Protein AF-A0A7C0X8K5-F1 (afdb_monomer)

Structure (mmCIF, N/CA/C/O backbone):
data_AF-A0A7C0X8K5-F1
#
_entry.id   AF-A0A7C0X8K5-F1
#
loop_
_atom_site.group_PDB
_atom_site.id
_atom_site.type_symbol
_atom_site.label_atom_id
_atom_site.label_alt_id
_atom_site.label_comp_id
_atom_site.label_asym_id
_atom_site.label_entity_id
_atom_site.label_seq_id
_atom_site.pdbx_PDB_ins_code
_atom_site.Cartn_x
_atom_site.Cartn_y
_atom_site.Cartn_z
_atom_site.occupancy
_atom_site.B_iso_or_equiv
_atom_site.auth_seq_id
_atom_site.auth_comp_id
_atom_site.auth_asym_id
_atom_site.auth_atom_id
_atom_site.pdbx_PDB_model_num
ATOM 1 N N . MET A 1 1 ? -23.253 20.315 -2.952 1.00 39.50 1 MET A N 1
ATOM 2 C CA . MET A 1 1 ? -22.431 19.697 -1.898 1.00 39.50 1 MET A CA 1
ATOM 3 C C . MET A 1 1 ? -21.263 20.639 -1.711 1.00 39.50 1 MET A C 1
ATOM 5 O O . MET A 1 1 ? -20.375 20.664 -2.552 1.00 39.50 1 MET A O 1
ATOM 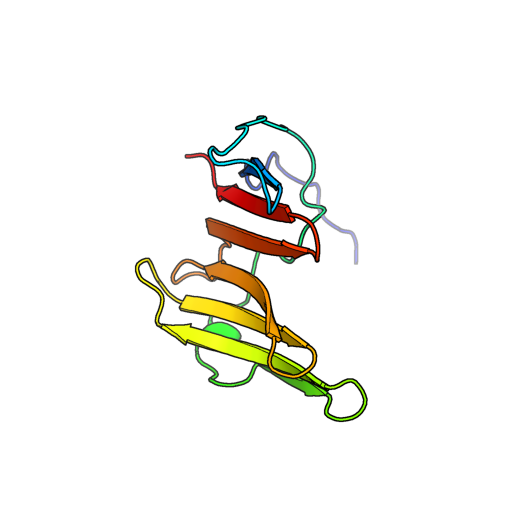9 N N . GLU A 1 2 ? -21.388 21.554 -0.756 1.00 36.84 2 GLU A N 1
ATOM 10 C CA . GLU A 1 2 ? -20.313 22.486 -0.417 1.00 36.84 2 GLU A CA 1
ATOM 11 C C 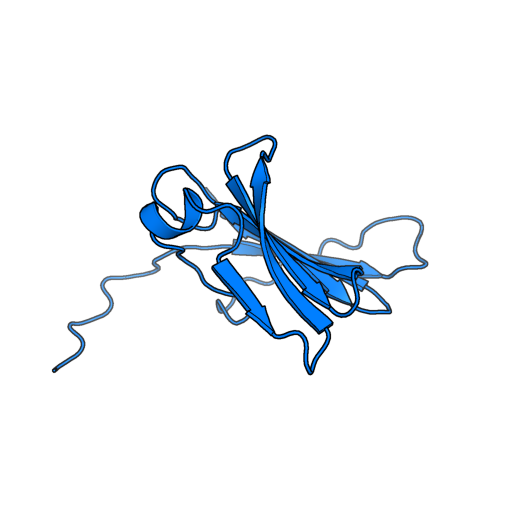. GLU A 1 2 ? -19.316 21.718 0.448 1.00 36.84 2 GLU A C 1
ATOM 13 O O . GLU A 1 2 ? -19.715 21.073 1.414 1.00 36.84 2 GLU A O 1
ATOM 18 N N . PHE A 1 3 ? -18.042 21.716 0.060 1.00 43.19 3 PHE A N 1
ATOM 19 C CA . PHE A 1 3 ? -16.985 21.230 0.937 1.00 43.19 3 PHE A CA 1
ATOM 20 C C . PHE A 1 3 ? -16.850 22.245 2.074 1.00 43.19 3 PHE A C 1
ATOM 22 O O . PHE A 1 3 ? -16.439 23.385 1.845 1.00 43.19 3 PHE A O 1
ATOM 29 N N . GLU A 1 4 ? -17.262 21.851 3.278 1.00 50.34 4 GLU A N 1
ATOM 30 C CA . GLU A 1 4 ? -17.052 22.640 4.487 1.00 50.34 4 GLU A CA 1
ATOM 31 C C . GLU A 1 4 ? -15.547 22.866 4.706 1.00 50.34 4 GLU A C 1
ATOM 33 O O . GLU A 1 4 ? -14.702 22.064 4.304 1.00 50.34 4 GLU A O 1
ATOM 38 N N . ARG A 1 5 ? -15.220 24.035 5.263 1.00 46.81 5 ARG A N 1
ATOM 39 C CA . ARG A 1 5 ? -13.863 24.573 5.428 1.00 46.81 5 ARG A CA 1
ATOM 40 C C . ARG A 1 5 ? -12.878 23.518 5.952 1.00 46.81 5 ARG A C 1
ATOM 42 O O . ARG A 1 5 ? -13.140 22.893 6.969 1.00 46.81 5 ARG A O 1
ATOM 49 N N . MET A 1 6 ? -11.706 23.402 5.317 1.00 52.50 6 MET A N 1
ATOM 50 C CA . MET A 1 6 ? -10.573 22.672 5.902 1.00 52.50 6 MET A CA 1
ATOM 51 C C . MET A 1 6 ? -10.160 23.348 7.220 1.00 52.50 6 MET A C 1
ATOM 53 O O . MET A 1 6 ? -9.702 24.491 7.204 1.00 52.50 6 MET A O 1
ATOM 57 N N . GLU A 1 7 ? -10.325 22.655 8.349 1.00 52.22 7 GLU A N 1
ATOM 58 C CA . GLU A 1 7 ? -10.060 23.168 9.708 1.00 52.22 7 GLU A CA 1
ATOM 59 C C . GLU A 1 7 ? -8.592 23.048 10.169 1.00 52.22 7 GLU A C 1
ATOM 61 O O . GLU A 1 7 ? -8.305 23.118 11.360 1.00 52.22 7 GLU A O 1
ATOM 66 N N . GLY A 1 8 ? -7.629 22.910 9.256 1.00 53.31 8 GLY A N 1
ATOM 67 C CA . GLY A 1 8 ? -6.207 22.897 9.607 1.00 53.31 8 GLY A CA 1
ATOM 68 C C . GLY A 1 8 ? -5.388 21.880 8.826 1.00 53.31 8 GLY A C 1
ATOM 69 O O . GLY A 1 8 ? -5.840 21.323 7.826 1.00 53.31 8 GLY A O 1
ATOM 70 N N . VAL A 1 9 ? -4.148 21.673 9.276 1.00 58.97 9 VAL A N 1
ATOM 71 C CA . VAL A 1 9 ? -3.258 20.632 8.751 1.00 58.97 9 VAL A CA 1
ATOM 72 C C . VAL A 1 9 ? -3.780 19.277 9.227 1.00 58.97 9 VAL A C 1
ATOM 74 O O . VAL A 1 9 ? -3.844 19.035 10.425 1.00 58.97 9 VAL A O 1
ATOM 77 N N . ILE A 1 10 ? -4.179 18.418 8.286 1.00 63.47 10 ILE A N 1
ATOM 78 C CA . ILE A 1 10 ? -4.778 17.102 8.577 1.00 63.47 10 ILE A CA 1
ATOM 79 C C . ILE A 1 10 ? -3.698 16.065 8.938 1.00 63.47 10 ILE A C 1
ATOM 81 O O . ILE A 1 10 ? -3.960 15.159 9.719 1.00 63.47 10 ILE A O 1
ATOM 85 N N . ALA A 1 11 ? -2.488 16.211 8.388 1.00 67.88 11 ALA A N 1
ATOM 86 C CA . ALA A 1 11 ? -1.315 15.390 8.680 1.00 67.88 11 ALA A CA 1
ATOM 87 C C . ALA A 1 11 ? -0.049 16.082 8.144 1.00 67.88 11 ALA A C 1
ATOM 89 O O . ALA A 1 11 ? -0.105 16.768 7.115 1.00 67.88 11 ALA A O 1
ATOM 90 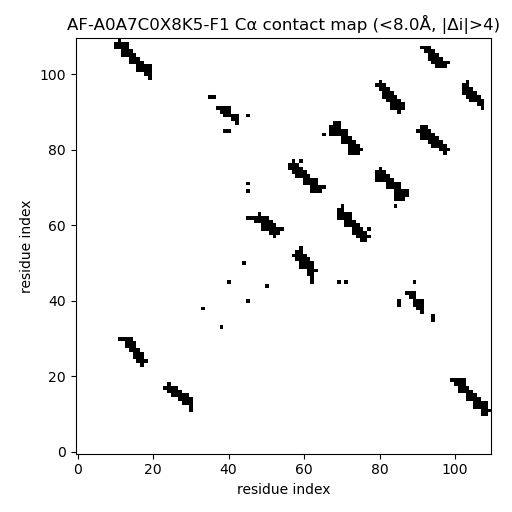N N . ILE A 1 12 ? 1.084 15.892 8.819 1.00 73.38 12 ILE A N 1
ATOM 91 C CA . ILE A 1 12 ? 2.412 16.297 8.341 1.00 73.38 12 ILE A CA 1
ATOM 92 C C . ILE A 1 12 ? 3.185 15.018 8.058 1.00 73.38 12 ILE A C 1
ATOM 94 O O . ILE A 1 12 ? 3.139 14.097 8.859 1.00 73.38 12 ILE A O 1
ATOM 98 N N . TYR A 1 13 ? 3.872 14.949 6.921 1.00 77.12 13 TYR A N 1
ATOM 99 C CA . TYR A 1 13 ? 4.714 13.807 6.586 1.00 77.12 13 TYR A CA 1
ATOM 100 C C . TYR A 1 13 ? 6.144 14.268 6.349 1.00 77.12 13 TYR A C 1
ATOM 102 O O . TYR A 1 13 ? 6.379 15.276 5.676 1.00 77.12 13 TYR A O 1
ATOM 110 N N . ARG A 1 14 ? 7.093 13.480 6.842 1.00 78.94 14 ARG A N 1
ATOM 111 C CA . ARG A 1 14 ? 8.504 13.582 6.507 1.00 78.94 14 ARG A CA 1
ATOM 112 C C . ARG A 1 14 ? 8.768 12.813 5.224 1.00 78.94 14 ARG A C 1
ATOM 114 O O . ARG A 1 14 ? 8.545 11.610 5.164 1.00 78.94 14 ARG A O 1
ATOM 121 N N . LEU A 1 15 ? 9.279 13.504 4.208 1.00 79.62 15 LEU A N 1
ATOM 122 C CA . LEU A 1 15 ? 9.759 12.889 2.970 1.00 79.62 15 LEU A CA 1
ATOM 123 C C . LEU A 1 15 ? 11.240 12.495 3.095 1.00 79.62 15 LEU A C 1
ATOM 125 O O . LEU A 1 15 ? 12.046 13.259 3.622 1.00 79.62 15 LEU A O 1
ATOM 129 N N . GLY A 1 16 ? 11.611 11.349 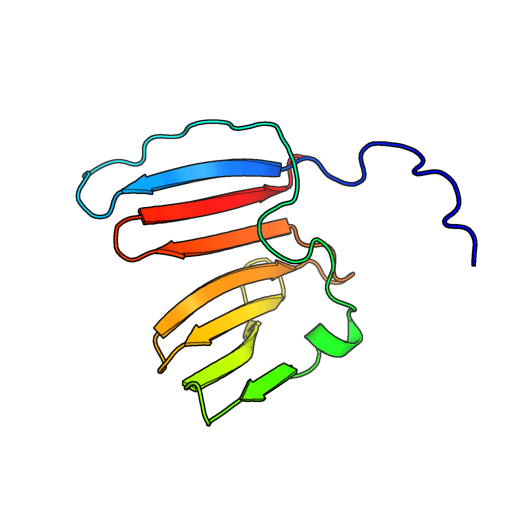2.531 1.00 77.00 16 GLY A N 1
ATOM 130 C CA . GLY A 1 16 ? 12.981 10.939 2.235 1.00 77.00 16 GLY A CA 1
ATOM 131 C C . GLY A 1 16 ? 13.066 10.272 0.857 1.00 77.00 16 GLY A C 1
ATOM 132 O O . GLY A 1 16 ? 12.079 9.737 0.356 1.00 77.00 16 GLY A O 1
ATOM 133 N N . TYR A 1 17 ? 14.234 10.301 0.209 1.00 75.44 17 TYR A N 1
ATOM 134 C CA . TYR A 1 17 ? 14.456 9.558 -1.037 1.00 75.44 17 TYR A CA 1
ATOM 135 C C . TYR A 1 17 ? 15.869 8.982 -1.111 1.00 75.44 17 TYR A C 1
ATOM 137 O O . TYR A 1 17 ? 16.838 9.625 -0.712 1.00 75.44 17 TYR A O 1
ATOM 145 N N . TYR A 1 18 ? 16.008 7.791 -1.690 1.00 74.69 18 TYR A N 1
ATOM 146 C CA . TYR A 1 18 ? 17.289 7.101 -1.859 1.00 74.69 18 TYR A CA 1
ATOM 147 C C . TYR A 1 18 ? 17.455 6.669 -3.307 1.00 74.69 18 TYR A C 1
ATOM 149 O O . TYR A 1 18 ? 16.526 6.112 -3.882 1.00 74.69 18 TYR A O 1
ATOM 157 N N . THR A 1 19 ? 18.619 6.906 -3.913 1.00 72.12 19 THR A N 1
ATOM 158 C CA . THR A 1 19 ? 18.902 6.427 -5.271 1.00 72.12 19 THR A CA 1
ATOM 159 C C . THR A 1 19 ? 19.486 5.017 -5.240 1.00 72.12 19 THR A C 1
ATOM 161 O O . THR A 1 19 ? 20.427 4.733 -4.497 1.00 72.12 19 THR A O 1
ATOM 164 N N . MET A 1 20 ? 18.945 4.137 -6.082 1.00 62.97 20 MET A N 1
ATOM 165 C CA . MET A 1 20 ? 19.442 2.780 -6.314 1.00 62.97 20 MET A CA 1
ATOM 166 C C . MET A 1 20 ? 20.850 2.876 -6.927 1.00 62.97 20 MET A C 1
ATOM 168 O O . MET A 1 20 ? 20.998 3.111 -8.123 1.00 62.97 20 MET A O 1
ATOM 172 N N . GLY A 1 21 ? 21.892 2.799 -6.092 1.00 60.69 21 GLY A N 1
ATOM 173 C CA . GLY A 1 21 ? 23.295 2.955 -6.508 1.00 60.69 21 GLY A CA 1
ATOM 174 C C . GLY A 1 21 ? 24.173 3.772 -5.556 1.00 60.69 21 GLY A C 1
ATOM 175 O O . GLY A 1 21 ? 25.394 3.746 -5.696 1.00 60.69 21 GLY A O 1
ATOM 176 N N . MET A 1 22 ? 23.593 4.462 -4.568 1.00 56.22 22 MET A N 1
ATOM 177 C CA . MET A 1 22 ? 24.365 5.037 -3.463 1.00 56.22 22 MET A CA 1
ATOM 178 C C . MET A 1 22 ? 24.336 4.105 -2.254 1.00 56.22 22 MET A C 1
ATOM 180 O O . MET A 1 22 ? 23.281 3.641 -1.842 1.00 56.22 22 MET A O 1
ATOM 184 N N . GLY A 1 23 ? 25.513 3.835 -1.680 1.00 54.34 23 GLY A N 1
ATOM 185 C CA . GLY A 1 23 ? 25.660 2.975 -0.500 1.00 54.34 23 GLY A CA 1
ATOM 186 C C . GLY A 1 23 ? 25.025 3.544 0.771 1.00 54.34 23 GLY A C 1
ATOM 187 O O . GLY A 1 23 ? 24.969 2.837 1.772 1.00 54.34 23 GLY A O 1
ATOM 188 N N . PHE A 1 24 ? 24.549 4.796 0.732 1.00 52.84 24 PHE A N 1
ATOM 189 C CA . PHE A 1 24 ? 23.848 5.423 1.841 1.00 52.84 24 PHE A CA 1
ATOM 190 C C . PHE A 1 24 ? 22.670 6.293 1.380 1.00 52.84 24 PHE A C 1
ATOM 192 O O . PHE A 1 24 ? 22.766 6.980 0.358 1.00 52.84 24 PHE A O 1
ATOM 199 N N . PRO A 1 25 ? 21.581 6.293 2.161 1.00 54.78 25 PRO A N 1
ATOM 200 C CA . PRO A 1 25 ? 20.443 7.180 1.976 1.00 54.78 25 PRO A CA 1
ATOM 201 C C . PRO A 1 25 ? 20.831 8.672 2.046 1.00 54.78 25 PRO A C 1
ATOM 203 O O . PRO A 1 25 ? 21.572 9.057 2.948 1.00 54.78 25 PRO A O 1
ATOM 206 N N . ILE A 1 26 ? 20.306 9.535 1.158 1.00 60.31 26 ILE A N 1
ATOM 207 C CA . ILE A 1 26 ? 20.338 11.000 1.357 1.00 60.31 26 ILE A CA 1
ATOM 208 C C . ILE A 1 26 ? 18.989 11.428 1.945 1.00 60.31 26 ILE A C 1
ATOM 210 O O . ILE A 1 26 ? 18.032 11.610 1.192 1.00 60.31 26 ILE A O 1
ATOM 214 N N . PRO A 1 27 ? 18.875 11.606 3.271 1.00 55.62 27 PRO A N 1
ATOM 215 C CA . PRO A 1 27 ? 17.682 12.206 3.843 1.00 55.62 27 PRO A CA 1
ATOM 216 C C . PRO A 1 27 ? 17.566 13.650 3.341 1.00 55.62 27 PRO A C 1
ATOM 218 O O . PRO A 1 27 ? 18.472 14.466 3.517 1.00 55.62 27 PRO A O 1
ATOM 221 N N . LYS A 1 28 ? 16.452 13.966 2.687 1.00 58.53 28 LYS A N 1
ATOM 222 C CA . LYS A 1 28 ? 16.035 15.340 2.419 1.00 58.53 28 LYS A CA 1
ATOM 223 C C . LYS A 1 28 ? 14.610 15.492 2.900 1.00 58.53 28 LYS A C 1
ATOM 225 O O . LYS A 1 28 ? 13.701 15.015 2.233 1.00 58.53 28 LYS A O 1
ATOM 230 N N . GLU A 1 29 ? 14.451 16.204 4.005 1.00 52.94 29 GLU A N 1
ATOM 231 C CA . GLU A 1 29 ? 13.150 16.652 4.479 1.00 52.94 29 GLU A CA 1
ATOM 232 C C . GLU A 1 29 ? 12.531 17.565 3.415 1.00 52.94 29 GLU A C 1
ATOM 234 O O . GLU A 1 29 ? 13.059 18.634 3.097 1.00 52.94 29 GLU A O 1
ATOM 239 N N . ALA A 1 30 ? 11.421 17.129 2.829 1.00 52.94 30 ALA A N 1
ATOM 240 C CA . ALA A 1 30 ? 10.520 18.018 2.116 1.00 52.94 30 ALA A CA 1
ATOM 241 C C . ALA A 1 30 ? 9.235 18.119 2.930 1.00 52.94 30 ALA A C 1
ATOM 243 O O . ALA A 1 30 ? 8.504 17.144 3.075 1.00 52.94 30 ALA A O 1
ATOM 244 N N . ILE A 1 31 ? 8.980 19.311 3.460 1.00 47.19 31 ILE A N 1
ATOM 245 C CA . ILE A 1 31 ? 7.730 19.651 4.131 1.00 47.19 31 ILE A CA 1
ATOM 246 C C . ILE A 1 31 ? 6.834 20.251 3.052 1.00 47.19 31 ILE A C 1
ATOM 248 O O . ILE A 1 31 ? 7.037 21.397 2.648 1.00 47.19 31 ILE A O 1
ATOM 252 N N . GLY A 1 32 ? 5.879 19.486 2.523 1.00 43.97 32 GLY A N 1
ATOM 253 C CA . GLY A 1 32 ? 4.944 20.065 1.563 1.00 43.97 32 GLY A CA 1
ATOM 254 C C . GLY A 1 3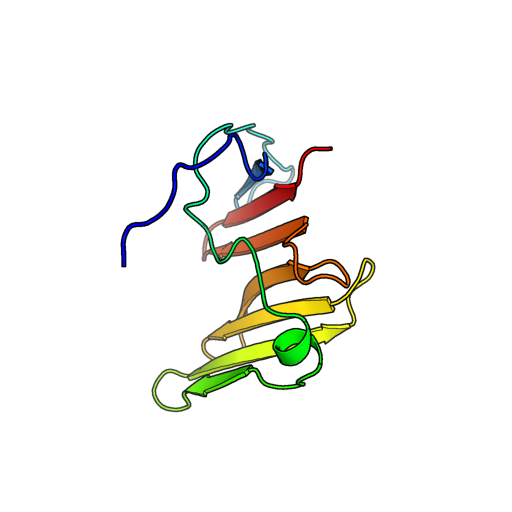2 ? 4.240 19.098 0.626 1.00 43.97 32 GLY A C 1
ATOM 255 O O . GLY A 1 32 ? 4.827 18.599 -0.326 1.00 43.97 32 GLY A O 1
ATOM 256 N N . LEU A 1 33 ? 2.928 19.043 0.846 1.00 41.12 33 LEU A N 1
ATOM 257 C CA . LEU A 1 33 ? 1.830 18.561 0.013 1.00 41.12 33 LEU A CA 1
ATOM 258 C C . LEU A 1 33 ? 1.682 17.043 -0.184 1.00 41.12 33 LEU A C 1
ATOM 260 O O . LEU A 1 33 ? 2.624 16.354 -0.562 1.00 41.12 33 LEU A O 1
ATOM 264 N N . PRO A 1 34 ? 0.451 16.520 -0.023 1.00 48.81 34 PRO A N 1
ATOM 265 C CA . PRO A 1 34 ? 0.157 15.099 0.045 1.00 48.81 34 PRO A CA 1
ATOM 266 C C . PRO A 1 34 ? -0.026 14.554 -1.385 1.00 48.81 34 PRO A C 1
ATOM 268 O O . PRO A 1 34 ? -1.092 14.078 -1.762 1.00 48.81 34 PRO A O 1
ATOM 271 N N . CYS A 1 35 ? 0.966 14.744 -2.257 1.00 54.06 35 CYS A N 1
ATOM 272 C CA . CYS A 1 35 ? 0.834 14.431 -3.685 1.00 54.06 35 CYS A CA 1
ATOM 273 C C . CYS A 1 35 ? 1.112 12.960 -4.026 1.00 54.06 35 CYS A C 1
ATOM 275 O O . CYS A 1 35 ? 0.836 12.535 -5.149 1.00 54.06 35 CYS A O 1
ATOM 277 N N . LEU A 1 36 ? 1.623 12.178 -3.074 1.00 61.84 36 LEU A N 1
ATOM 278 C CA . LEU A 1 36 ? 1.940 10.766 -3.253 1.00 61.84 36 LEU A CA 1
ATOM 279 C C . LEU A 1 36 ? 0.941 9.921 -2.457 1.00 61.84 36 LEU A C 1
ATOM 281 O O . LEU A 1 36 ? 1.097 9.743 -1.259 1.00 61.84 36 LEU A O 1
ATOM 285 N N . GLY A 1 37 ? -0.089 9.414 -3.133 1.00 66.25 37 GLY A N 1
ATOM 286 C CA . GLY A 1 37 ? -0.988 8.390 -2.592 1.00 66.25 37 GLY A CA 1
ATOM 287 C C . GLY A 1 37 ? -2.183 8.895 -1.767 1.00 66.25 37 GLY A C 1
ATOM 288 O O . GLY A 1 37 ? -2.360 10.101 -1.568 1.00 66.25 37 GLY A O 1
ATOM 289 N N . PRO A 1 38 ? -3.065 7.970 -1.344 1.00 71.62 38 PRO A N 1
ATOM 290 C CA . PRO A 1 38 ? -4.148 8.283 -0.422 1.00 71.62 38 PRO A CA 1
ATOM 291 C C . PRO A 1 38 ? -3.581 8.611 0.967 1.00 71.62 38 PRO A C 1
ATOM 293 O O . PRO A 1 38 ? -2.589 8.028 1.382 1.00 71.62 38 PRO A O 1
ATOM 296 N N . HIS A 1 39 ? -4.248 9.505 1.698 1.00 81.62 39 HIS A N 1
ATOM 297 C CA . HIS A 1 39 ? -3.934 9.823 3.109 1.00 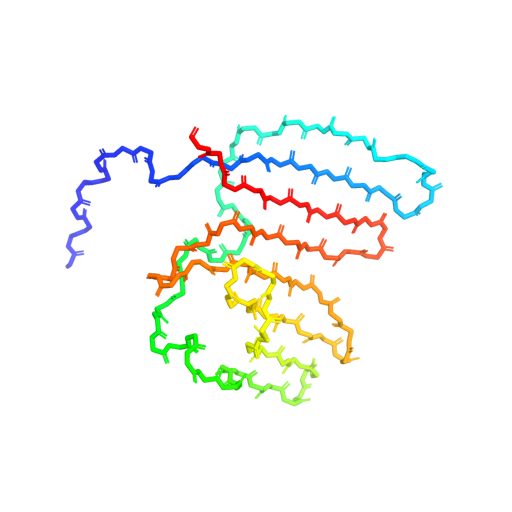81.62 39 HIS A CA 1
ATOM 298 C C . HIS A 1 39 ? -4.818 9.043 4.082 1.00 81.62 39 HIS A C 1
ATOM 300 O O . HIS A 1 39 ? -4.649 9.115 5.294 1.00 81.62 39 HIS A O 1
ATOM 306 N N . TYR A 1 40 ? -5.788 8.313 3.530 1.00 86.69 40 TYR A N 1
ATOM 307 C CA . TYR A 1 40 ? -6.759 7.518 4.254 1.00 86.69 40 TYR A CA 1
ATOM 308 C C . TYR A 1 40 ? -7.253 6.361 3.378 1.00 86.69 40 TYR A C 1
ATOM 310 O O . TYR A 1 40 ? -7.598 6.568 2.210 1.00 86.69 40 TYR A O 1
ATOM 318 N N . ILE A 1 41 ? -7.346 5.163 3.949 1.00 89.94 41 ILE A N 1
ATOM 319 C CA . ILE A 1 41 ? -7.998 3.994 3.353 1.00 89.94 41 ILE A CA 1
ATOM 320 C C . ILE A 1 41 ? -9.039 3.502 4.350 1.00 89.94 41 ILE A C 1
ATOM 322 O O . ILE A 1 41 ? -8.705 3.121 5.461 1.00 89.94 41 ILE A O 1
ATOM 326 N N . HIS A 1 42 ? -10.311 3.473 3.952 1.00 92.38 42 HIS A N 1
ATOM 327 C CA . HIS A 1 42 ? -11.388 3.077 4.860 1.00 92.38 42 HIS A CA 1
ATOM 328 C C . HIS A 1 42 ? -11.114 1.698 5.510 1.00 92.38 42 HIS A C 1
ATOM 330 O O . HIS A 1 42 ? -10.818 0.755 4.770 1.00 92.38 42 HIS A O 1
ATOM 336 N N . PRO A 1 43 ? -11.281 1.520 6.839 1.00 91.81 43 PRO A N 1
ATOM 337 C CA . PRO A 1 43 ? -10.965 0.271 7.544 1.00 91.81 43 PRO A CA 1
ATOM 338 C C . PRO A 1 43 ? -11.600 -0.983 6.941 1.00 91.81 43 PRO A C 1
ATOM 340 O O . PRO A 1 43 ? -11.007 -2.058 6.927 1.00 91.81 43 PRO A O 1
ATOM 343 N N . ASP A 1 44 ? -12.808 -0.868 6.389 1.00 93.88 44 ASP A N 1
ATOM 344 C CA . ASP A 1 44 ? -13.464 -2.008 5.734 1.00 93.88 44 ASP A CA 1
ATOM 345 C C . ASP A 1 44 ? -12.792 -2.453 4.428 1.00 93.88 44 ASP A C 1
ATOM 347 O O . ASP A 1 44 ? -12.974 -3.598 4.008 1.00 93.88 44 ASP A O 1
ATOM 351 N N . LEU A 1 45 ? -12.024 -1.577 3.775 1.00 93.62 45 LEU A N 1
ATOM 352 C CA . LEU A 1 45 ? -11.169 -1.954 2.650 1.00 93.62 45 LEU A CA 1
ATOM 353 C C . LEU A 1 45 ? -9.894 -2.638 3.140 1.00 93.62 45 LEU A C 1
ATOM 355 O O . LEU A 1 45 ? -9.447 -3.578 2.490 1.00 93.62 45 LEU A O 1
ATOM 359 N N . LEU A 1 46 ? -9.362 -2.231 4.298 1.00 92.06 46 LEU A N 1
ATOM 360 C CA . LEU A 1 46 ? -8.182 -2.848 4.916 1.00 92.06 46 LEU A CA 1
ATOM 361 C C . LEU A 1 46 ? -8.428 -4.301 5.363 1.00 92.06 46 LEU A C 1
ATOM 363 O O . LEU A 1 46 ? -7.516 -5.117 5.389 1.00 92.06 46 LEU A O 1
ATOM 367 N N . LYS A 1 47 ? -9.685 -4.671 5.627 1.00 91.19 47 LYS A N 1
ATOM 368 C CA . LYS A 1 47 ? -10.084 -6.056 5.952 1.00 91.19 47 LYS A CA 1
ATOM 369 C C . LYS A 1 47 ? -10.094 -7.008 4.750 1.00 91.19 47 LYS A C 1
ATOM 371 O O . LYS A 1 47 ? -10.347 -8.199 4.921 1.00 91.19 47 LYS A O 1
ATOM 376 N N . ARG A 1 48 ? -9.922 -6.501 3.527 1.00 91.94 48 ARG A N 1
ATOM 377 C CA . ARG A 1 48 ? -9.972 -7.312 2.303 1.00 91.94 48 ARG A CA 1
ATOM 378 C C . ARG A 1 48 ? -8.574 -7.757 1.922 1.00 91.94 48 ARG A C 1
ATOM 380 O O . ARG A 1 48 ? -7.641 -6.984 2.048 1.00 91.94 48 ARG A O 1
ATOM 387 N N . GLU A 1 49 ? -8.441 -8.958 1.380 1.00 93.88 49 GLU A N 1
ATOM 388 C CA . GLU A 1 49 ? -7.158 -9.396 0.827 1.00 93.88 49 GLU A CA 1
ATOM 389 C C . GLU A 1 49 ? -6.826 -8.600 -0.442 1.00 93.88 49 GLU A C 1
ATOM 391 O O . GLU A 1 49 ? -5.783 -7.974 -0.516 1.00 93.88 49 GLU A O 1
ATOM 396 N N . ILE A 1 50 ? -7.749 -8.525 -1.408 1.00 93.88 50 ILE A N 1
ATOM 397 C CA . ILE A 1 50 ? -7.556 -7.800 -2.674 1.00 93.88 50 ILE A CA 1
ATOM 398 C C . ILE A 1 50 ? -8.557 -6.643 -2.764 1.00 93.88 50 ILE A C 1
ATOM 400 O O . ILE A 1 50 ? -9.770 -6.857 -2.695 1.00 93.88 50 ILE A O 1
ATOM 404 N N . LEU A 1 51 ? -8.058 -5.421 -2.963 1.00 92.94 51 LEU A N 1
ATOM 405 C CA . LEU A 1 51 ? -8.878 -4.222 -3.173 1.00 92.94 51 LEU A CA 1
ATOM 406 C C . LEU A 1 51 ? -9.245 -4.062 -4.644 1.00 92.94 51 LEU A C 1
ATOM 408 O O . LEU A 1 51 ? -10.391 -3.749 -4.969 1.00 92.94 51 LEU A O 1
ATOM 412 N N . LEU A 1 52 ? -8.270 -4.263 -5.530 1.00 95.00 52 LEU A N 1
ATOM 413 C CA . LEU A 1 52 ? -8.4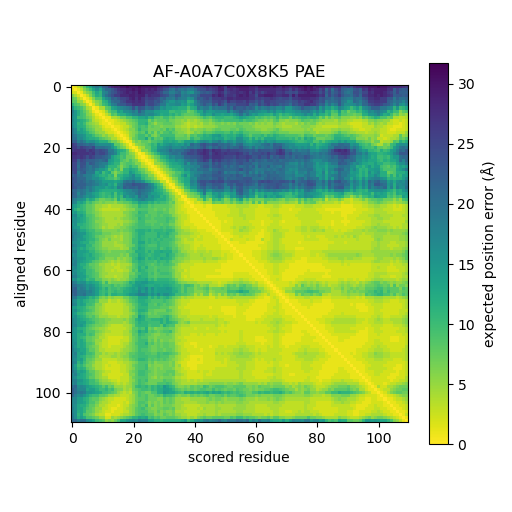41 -4.083 -6.965 1.00 95.00 52 LEU A CA 1
ATOM 414 C C . LEU A 1 52 ? -7.457 -4.961 -7.739 1.00 95.00 52 LEU A C 1
ATOM 416 O O . LEU A 1 52 ? -6.277 -5.015 -7.426 1.00 95.00 52 LEU A O 1
ATOM 420 N N . ASN A 1 53 ? -7.929 -5.616 -8.795 1.00 96.56 53 ASN A N 1
ATOM 421 C CA . ASN A 1 53 ? -7.077 -6.341 -9.732 1.00 96.56 53 ASN A CA 1
ATOM 422 C C . ASN A 1 53 ? -7.508 -5.997 -11.162 1.00 96.56 53 ASN A C 1
ATOM 424 O O . ASN A 1 53 ? -8.656 -6.235 -11.543 1.00 96.56 53 ASN A O 1
ATOM 428 N N . VAL A 1 54 ? -6.592 -5.428 -11.945 1.00 96.56 54 VAL A N 1
ATOM 429 C CA . VAL A 1 54 ? -6.807 -5.046 -13.344 1.00 96.56 54 VAL A CA 1
ATOM 430 C C . VAL A 1 54 ? -5.794 -5.782 -14.216 1.00 96.56 54 VAL A C 1
ATOM 432 O O . VAL A 1 54 ? -4.744 -5.261 -14.595 1.00 96.56 54 VAL A O 1
ATOM 435 N N . ARG A 1 55 ? -6.140 -7.026 -14.562 1.00 93.56 55 ARG A N 1
ATOM 436 C CA . ARG A 1 55 ? -5.270 -7.951 -15.311 1.00 93.56 55 ARG A CA 1
ATOM 437 C C . ARG A 1 55 ? -4.742 -7.389 -16.632 1.00 93.56 55 ARG A C 1
ATOM 439 O O . ARG A 1 55 ? -3.618 -7.696 -17.002 1.00 93.56 55 ARG A O 1
ATOM 446 N N . SER A 1 56 ? -5.519 -6.563 -17.336 1.00 96.06 56 SER A N 1
ATOM 447 C CA . SER A 1 56 ? -5.133 -6.008 -18.645 1.00 96.06 56 SER A CA 1
ATOM 448 C C . SER A 1 56 ? -3.909 -5.092 -18.601 1.00 96.06 56 SER A C 1
ATOM 450 O O . SER A 1 56 ? -3.307 -4.850 -19.641 1.00 96.06 56 SER A O 1
ATOM 452 N N . ILE A 1 57 ? -3.560 -4.573 -17.422 1.00 93.56 57 ILE A N 1
ATOM 453 C CA . ILE A 1 57 ? -2.382 -3.723 -17.203 1.00 93.56 57 ILE A CA 1
ATOM 454 C C . ILE A 1 57 ? -1.434 -4.312 -16.147 1.00 93.56 57 ILE A C 1
ATOM 456 O O . ILE A 1 57 ? -0.540 -3.616 -15.678 1.00 93.56 57 ILE A O 1
ATOM 460 N N . GLY A 1 58 ? -1.655 -5.568 -15.739 1.00 93.81 58 GLY A N 1
ATOM 461 C CA . GLY A 1 58 ? -0.858 -6.232 -14.707 1.00 93.81 58 GLY A CA 1
ATOM 462 C C . GLY A 1 58 ? -0.931 -5.569 -13.329 1.00 93.81 58 GLY A C 1
ATOM 463 O O . GLY A 1 58 ? -0.009 -5.736 -12.541 1.00 93.81 58 GLY A O 1
ATOM 464 N N . PHE A 1 59 ? -1.981 -4.795 -13.038 1.00 95.88 59 PHE A N 1
ATOM 465 C CA . PHE A 1 59 ? -2.103 -4.058 -11.780 1.00 95.88 59 PHE A CA 1
ATOM 466 C C . PHE A 1 59 ? -2.836 -4.877 -10.715 1.00 95.88 59 PHE A C 1
ATOM 468 O O . PHE A 1 59 ? -3.947 -5.358 -10.962 1.00 95.88 59 PHE A O 1
ATOM 475 N N . THR A 1 60 ? -2.266 -4.945 -9.515 1.00 97.12 60 THR A N 1
ATOM 476 C CA . THR A 1 60 ? -2.908 -5.526 -8.329 1.00 97.12 60 THR A CA 1
ATOM 477 C C . THR A 1 60 ? -2.727 -4.590 -7.143 1.00 97.12 60 THR A C 1
ATOM 479 O O . THR A 1 60 ? -1.617 -4.167 -6.861 1.00 97.12 60 THR A O 1
ATOM 482 N N . TRP A 1 61 ? -3.806 -4.291 -6.430 1.00 96.00 61 TRP A N 1
ATOM 483 C CA . TRP A 1 61 ? -3.801 -3.599 -5.148 1.00 96.00 61 TRP A CA 1
ATOM 484 C C . TRP A 1 61 ? -4.400 -4.521 -4.093 1.00 96.00 61 TRP A C 1
ATOM 486 O O . TRP A 1 61 ? -5.557 -4.941 -4.213 1.00 96.00 61 TRP A O 1
ATOM 496 N N . MET A 1 62 ? -3.608 -4.856 -3.083 1.00 96.69 62 MET A N 1
ATOM 497 C CA . MET A 1 62 ? -3.961 -5.813 -2.042 1.00 96.69 62 MET A CA 1
ATOM 498 C C . MET A 1 62 ? -3.443 -5.374 -0.676 1.00 96.69 62 MET A C 1
ATOM 500 O O . MET A 1 62 ? -2.605 -4.483 -0.602 1.00 96.69 62 MET A O 1
ATOM 504 N N . ASN A 1 63 ? -3.958 -5.975 0.391 1.00 96.31 63 ASN A N 1
ATOM 505 C CA . ASN A 1 63 ? -3.452 -5.751 1.738 1.00 96.31 63 ASN A CA 1
ATOM 506 C C . ASN A 1 63 ? -2.589 -6.922 2.203 1.00 96.31 63 ASN A C 1
ATOM 508 O O . ASN A 1 63 ? -2.910 -8.086 1.963 1.00 96.31 63 ASN A O 1
ATOM 512 N N . GLU A 1 64 ? -1.543 -6.586 2.939 1.00 94.38 64 GLU A N 1
ATOM 513 C CA . GLU A 1 64 ? -0.603 -7.490 3.579 1.00 94.38 64 GLU A CA 1
ATOM 514 C C . GLU A 1 64 ? -0.524 -7.182 5.077 1.00 94.38 64 GLU A C 1
ATOM 516 O O . GLU A 1 64 ? -0.840 -6.079 5.533 1.00 94.38 64 GLU A O 1
ATOM 521 N N . VAL A 1 65 ? -0.098 -8.170 5.862 1.00 89.62 65 VAL A N 1
ATOM 522 C CA . VAL A 1 65 ? 0.171 -7.974 7.290 1.00 89.62 65 VAL A CA 1
ATOM 523 C C . VAL A 1 65 ? 1.536 -7.297 7.428 1.00 89.62 65 VAL A C 1
ATOM 525 O O . VAL A 1 65 ? 2.549 -7.911 7.095 1.00 89.62 65 VAL A O 1
ATOM 528 N N . GLY A 1 66 ? 1.551 -6.050 7.901 1.00 83.75 66 GLY A N 1
ATOM 529 C CA . GLY A 1 66 ? 2.765 -5.273 8.164 1.00 83.75 66 GLY A CA 1
ATOM 530 C C . GLY A 1 66 ? 3.195 -5.328 9.635 1.00 83.75 66 GLY A C 1
ATOM 531 O O . GLY A 1 66 ? 2.479 -5.849 10.491 1.00 83.75 66 GLY A O 1
ATOM 532 N N . GLU A 1 67 ? 4.365 -4.764 9.954 1.00 78.38 67 GLU A N 1
ATOM 533 C CA . GLU A 1 67 ? 4.886 -4.722 11.336 1.00 78.38 67 GLU A CA 1
ATOM 534 C C . GLU A 1 67 ? 4.072 -3.799 12.258 1.00 78.38 67 GLU A C 1
ATOM 536 O O . GLU A 1 67 ? 3.891 -4.103 13.436 1.00 78.38 67 GLU A O 1
ATOM 541 N N . ALA A 1 68 ? 3.568 -2.684 11.722 1.00 72.69 68 ALA A N 1
ATOM 542 C CA . ALA A 1 68 ? 2.847 -1.651 12.471 1.00 72.69 68 ALA A CA 1
ATOM 543 C C . ALA A 1 68 ? 1.325 -1.647 12.221 1.00 72.69 68 ALA A C 1
ATOM 545 O O . ALA A 1 68 ? 0.624 -0.777 12.733 1.00 72.69 68 ALA A O 1
ATOM 546 N N . GLY A 1 69 ? 0.802 -2.590 11.432 1.00 81.50 69 GLY A N 1
ATOM 547 C CA . GLY A 1 69 ? -0.605 -2.601 11.036 1.00 81.50 69 GLY A CA 1
ATOM 548 C C . GLY A 1 69 ? -0.843 -3.325 9.717 1.00 81.50 69 GLY A C 1
ATOM 549 O O . GLY A 1 69 ? -0.330 -4.422 9.492 1.00 81.50 69 GLY A O 1
ATOM 550 N N . ILE A 1 70 ? -1.653 -2.715 8.854 1.00 91.25 70 ILE A N 1
ATOM 551 C CA . ILE A 1 70 ? -1.982 -3.261 7.535 1.00 91.25 70 ILE A CA 1
ATOM 552 C C . ILE A 1 70 ? -1.220 -2.466 6.483 1.00 91.25 70 ILE A C 1
ATOM 554 O O . ILE A 1 70 ? -1.340 -1.242 6.412 1.00 91.25 70 ILE A O 1
ATOM 558 N N . ASP A 1 71 ? -0.473 -3.176 5.645 1.00 94.56 71 ASP A N 1
ATOM 559 C CA . ASP A 1 71 ? 0.185 -2.593 4.487 1.00 94.56 71 ASP A CA 1
ATOM 560 C C . ASP A 1 71 ? -0.706 -2.768 3.263 1.00 94.56 71 ASP A C 1
ATOM 562 O O . ASP A 1 71 ? -1.022 -3.881 2.859 1.00 94.56 71 ASP A O 1
ATOM 566 N N . SER A 1 72 ? -1.104 -1.667 2.639 1.00 94.81 72 SER A N 1
ATOM 567 C CA . SER A 1 72 ? -1.825 -1.667 1.375 1.00 94.81 72 SER A CA 1
ATOM 568 C C . SER A 1 72 ? -0.832 -1.499 0.228 1.00 94.81 72 SER A C 1
ATOM 570 O O . SER A 1 72 ? -0.210 -0.447 0.072 1.00 94.81 72 SER A O 1
ATOM 572 N N . VAL A 1 73 ? -0.649 -2.551 -0.563 1.00 95.00 73 VAL A N 1
ATOM 573 C CA . VAL A 1 73 ? 0.455 -2.689 -1.514 1.00 95.00 73 VAL A CA 1
ATOM 574 C C . VAL A 1 73 ? -0.064 -2.736 -2.944 1.00 95.00 73 VAL A C 1
ATOM 576 O O . VAL A 1 73 ? -1.017 -3.451 -3.265 1.00 95.00 73 VAL A O 1
ATOM 579 N N . MET A 1 74 ? 0.568 -1.956 -3.815 1.00 94.56 74 MET A N 1
ATOM 580 C CA . MET A 1 74 ? 0.282 -1.901 -5.242 1.00 94.56 74 MET A CA 1
ATOM 581 C C . MET A 1 74 ? 1.420 -2.532 -6.037 1.00 94.56 74 MET A C 1
ATOM 583 O O . MET A 1 74 ? 2.578 -2.120 -5.936 1.00 94.56 74 MET A O 1
ATOM 587 N N . TYR A 1 75 ? 1.053 -3.479 -6.891 1.00 94.12 75 TYR A N 1
ATOM 588 C CA . TYR A 1 75 ? 1.922 -4.201 -7.805 1.00 94.12 75 TYR A CA 1
ATOM 589 C C . TYR A 1 75 ? 1.604 -3.843 -9.254 1.00 94.12 75 TYR A C 1
ATOM 591 O O . TYR A 1 75 ? 0.436 -3.697 -9.626 1.00 94.12 75 TYR A O 1
ATOM 599 N N . ILE A 1 76 ? 2.642 -3.769 -10.085 1.00 93.81 76 ILE A N 1
ATOM 600 C CA . ILE A 1 76 ? 2.537 -3.743 -11.547 1.00 93.81 76 ILE A CA 1
ATOM 601 C C . ILE A 1 76 ? 3.405 -4.876 -12.091 1.00 93.81 76 ILE A C 1
ATOM 603 O O . ILE A 1 76 ? 4.612 -4.883 -11.877 1.00 93.81 76 ILE A O 1
ATOM 607 N N . ASN A 1 77 ? 2.799 -5.819 -12.814 1.00 93.31 77 ASN A N 1
ATOM 608 C CA . ASN A 1 77 ? 3.464 -7.019 -13.338 1.00 93.31 77 ASN A CA 1
ATOM 609 C C . ASN A 1 77 ? 4.249 -7.773 -12.249 1.00 93.31 77 ASN A C 1
ATOM 611 O O . ASN A 1 77 ? 5.426 -8.075 -12.426 1.00 93.31 77 ASN A O 1
ATOM 615 N N . ASP A 1 78 ? 3.598 -8.015 -11.108 1.00 90.94 78 ASP A N 1
ATOM 616 C CA . ASP A 1 78 ? 4.154 -8.701 -9.930 1.00 90.94 78 ASP A CA 1
ATOM 617 C C . ASP A 1 78 ? 5.351 -7.996 -9.258 1.00 90.94 78 ASP A C 1
ATOM 619 O O . ASP A 1 78 ? 5.934 -8.518 -8.310 1.00 90.94 78 ASP A O 1
ATOM 623 N N . GLN A 1 79 ? 5.693 -6.780 -9.690 1.00 91.50 79 GLN A N 1
ATOM 624 C CA . GLN A 1 79 ? 6.674 -5.925 -9.032 1.00 91.50 79 GLN A CA 1
ATOM 625 C C . GLN A 1 79 ? 5.960 -4.938 -8.107 1.00 91.50 79 GLN A C 1
ATOM 627 O O . GLN A 1 79 ? 5.067 -4.212 -8.547 1.00 91.50 79 GLN A O 1
ATOM 632 N N . GLU A 1 80 ? 6.356 -4.896 -6.834 1.00 92.00 80 GLU A N 1
ATOM 633 C CA . GLU A 1 80 ? 5.868 -3.886 -5.894 1.00 92.00 80 GLU A CA 1
ATOM 634 C C . GLU A 1 80 ? 6.283 -2.494 -6.389 1.00 92.00 80 GLU A C 1
ATOM 636 O O . GLU A 1 80 ? 7.429 -2.255 -6.770 1.00 92.00 80 GLU A O 1
ATOM 641 N N . MET A 1 81 ? 5.323 -1.579 -6.415 1.00 90.56 81 MET A N 1
ATOM 642 C CA . MET A 1 81 ? 5.515 -0.201 -6.865 1.00 90.56 81 MET A CA 1
ATOM 643 C C . MET A 1 81 ? 5.262 0.787 -5.737 1.00 90.56 81 MET A C 1
ATOM 645 O O . MET A 1 81 ? 5.887 1.846 -5.688 1.00 90.56 81 MET A O 1
ATOM 649 N N . MET A 1 82 ? 4.337 0.454 -4.841 1.00 91.31 82 MET A N 1
ATOM 650 C CA . MET A 1 82 ? 3.974 1.295 -3.716 1.00 91.31 82 MET A CA 1
ATOM 651 C C . MET A 1 82 ? 3.490 0.436 -2.554 1.00 91.31 82 MET A C 1
ATOM 653 O O . MET A 1 82 ? 2.721 -0.497 -2.763 1.00 91.31 82 MET A O 1
ATOM 657 N N . ARG A 1 83 ? 3.890 0.801 -1.342 1.00 93.12 83 ARG A N 1
ATOM 658 C CA . ARG A 1 83 ? 3.429 0.237 -0.076 1.00 93.12 83 ARG A CA 1
ATOM 659 C C . ARG A 1 83 ? 2.925 1.370 0.798 1.00 93.12 83 ARG A C 1
ATOM 661 O O . ARG A 1 83 ? 3.621 2.366 0.962 1.00 93.12 83 ARG A O 1
ATOM 668 N N . ILE A 1 84 ? 1.713 1.226 1.312 1.00 92.75 84 ILE A N 1
ATOM 669 C CA . ILE A 1 84 ? 1.026 2.224 2.129 1.00 92.75 84 ILE A CA 1
ATOM 670 C C . ILE A 1 84 ? 0.748 1.584 3.483 1.00 92.75 84 ILE A C 1
ATOM 672 O O . ILE A 1 84 ? -0.136 0.739 3.592 1.00 92.75 84 ILE A O 1
ATOM 676 N N . THR A 1 85 ? 1.481 1.981 4.510 1.00 93.25 85 THR A N 1
ATOM 677 C CA . THR A 1 85 ? 1.249 1.513 5.876 1.00 93.25 85 THR A CA 1
ATOM 678 C C . THR A 1 85 ? 0.106 2.313 6.483 1.00 93.25 85 THR A C 1
ATOM 680 O O . THR A 1 85 ? 0.105 3.545 6.433 1.00 93.25 85 THR A O 1
ATOM 683 N N . CYS A 1 86 ? -0.886 1.606 7.018 1.00 91.25 86 CYS A N 1
ATOM 684 C CA . CYS A 1 86 ? -2.065 2.191 7.643 1.00 91.25 86 CYS A CA 1
ATOM 685 C C . CYS A 1 86 ? -2.184 1.757 9.105 1.00 91.25 86 CYS A C 1
ATOM 687 O O . CYS A 1 86 ? -1.898 0.604 9.446 1.00 91.25 86 CYS A O 1
ATOM 689 N N . ASP A 1 87 ? -2.683 2.663 9.943 1.00 89.62 87 ASP A N 1
ATOM 690 C CA . ASP A 1 87 ? -3.174 2.311 11.271 1.00 89.62 87 ASP A CA 1
ATOM 691 C C . ASP A 1 87 ? -4.529 1.572 11.199 1.00 89.62 87 ASP A C 1
ATOM 693 O O . ASP A 1 87 ? -5.132 1.393 10.135 1.00 89.62 87 ASP A O 1
ATOM 697 N N . GLU A 1 88 ? -5.037 1.142 12.354 1.00 87.62 88 GLU A N 1
ATOM 698 C CA . GLU A 1 88 ? -6.316 0.427 12.463 1.00 87.62 88 GLU A CA 1
ATOM 699 C C . GLU A 1 88 ? -7.547 1.254 12.043 1.00 87.62 88 GLU A C 1
ATOM 701 O O . GLU A 1 88 ? -8.587 0.689 11.689 1.00 87.62 88 GLU A O 1
ATOM 706 N N . ASN A 1 89 ? -7.434 2.585 12.055 1.00 88.81 89 ASN A N 1
ATOM 707 C CA . ASN A 1 89 ? -8.496 3.517 11.685 1.00 88.81 89 ASN A CA 1
ATOM 708 C C . ASN A 1 89 ? -8.459 3.881 10.201 1.00 88.81 89 ASN A C 1
ATOM 710 O O . ASN A 1 89 ? -9.384 4.537 9.711 1.00 88.81 89 ASN A O 1
ATOM 714 N N . GLY A 1 90 ? -7.442 3.420 9.475 1.00 89.12 90 GLY A N 1
ATOM 715 C CA . GLY A 1 90 ? -7.262 3.706 8.065 1.00 89.12 90 GLY A CA 1
ATOM 716 C C . GLY A 1 90 ? -6.447 4.956 7.776 1.00 89.12 90 GLY A C 1
ATOM 717 O O . GLY A 1 90 ? -6.33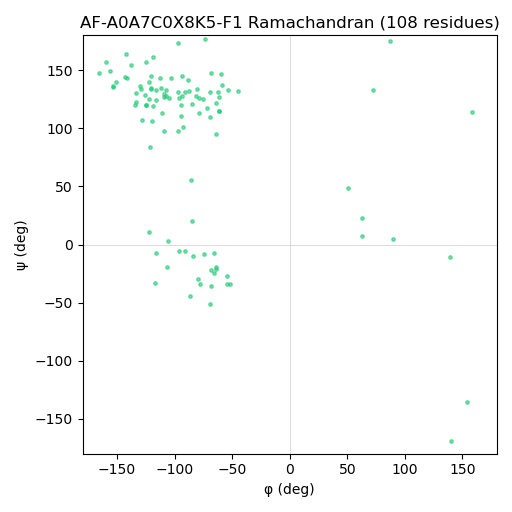5 5.329 6.609 1.00 89.12 90 GLY A O 1
ATOM 718 N N . LEU A 1 91 ? -5.892 5.613 8.795 1.00 88.94 91 LEU A N 1
ATOM 719 C CA . LEU A 1 91 ? -4.956 6.711 8.599 1.00 88.94 91 LEU A CA 1
ATOM 720 C C . LEU A 1 91 ? -3.652 6.148 8.040 1.00 88.94 91 LEU A C 1
ATOM 722 O O . LEU A 1 91 ? -3.104 5.176 8.558 1.00 88.94 91 LEU A O 1
ATOM 726 N N . VAL A 1 92 ? -3.151 6.773 6.982 1.00 89.44 92 VAL A N 1
ATOM 727 C CA . VAL A 1 92 ? -1.859 6.401 6.415 1.00 89.44 92 VAL A CA 1
ATOM 728 C C . VAL A 1 92 ? -0.750 6.935 7.314 1.00 89.44 92 VAL A C 1
ATOM 730 O O . VAL A 1 92 ? -0.696 8.120 7.618 1.00 89.44 92 VAL A O 1
ATOM 733 N N . THR A 1 93 ? 0.134 6.050 7.755 1.00 89.19 93 THR A N 1
ATOM 734 C CA . THR A 1 93 ? 1.282 6.387 8.608 1.00 89.19 93 THR A CA 1
ATOM 735 C C . THR A 1 93 ? 2.594 6.334 7.840 1.00 89.19 93 THR A C 1
ATOM 737 O O . THR A 1 93 ? 3.567 6.970 8.241 1.00 89.19 93 THR A O 1
ATOM 740 N N . GLY A 1 94 ? 2.621 5.642 6.698 1.00 89.12 94 GLY A N 1
ATOM 741 C CA . GLY A 1 94 ? 3.790 5.595 5.835 1.00 89.12 94 GLY A CA 1
ATOM 742 C C . GLY A 1 94 ? 3.458 5.270 4.385 1.00 89.12 94 GLY A C 1
ATOM 743 O O . GLY A 1 94 ? 2.504 4.553 4.096 1.00 89.12 94 GLY A O 1
ATOM 744 N N . ILE A 1 95 ? 4.257 5.792 3.457 1.00 89.25 95 ILE A N 1
ATOM 745 C CA . ILE A 1 95 ? 4.213 5.440 2.036 1.00 89.25 95 ILE A CA 1
ATOM 746 C C . ILE A 1 95 ? 5.636 5.195 1.555 1.00 89.25 95 ILE A C 1
ATOM 748 O O . ILE A 1 95 ? 6.468 6.092 1.597 1.00 89.25 95 ILE A O 1
ATOM 752 N N . SER A 1 96 ? 5.900 4.006 1.027 1.00 89.38 96 SER A N 1
ATOM 753 C CA . SER A 1 96 ? 7.100 3.706 0.253 1.00 89.38 96 SER A CA 1
ATOM 754 C C . SER A 1 96 ? 6.717 3.573 -1.214 1.00 89.38 96 SER A C 1
ATOM 756 O O . SER A 1 96 ? 5.798 2.835 -1.553 1.00 89.38 96 SER A O 1
ATOM 758 N N . MET A 1 97 ? 7.397 4.292 -2.099 1.00 88.12 97 MET A N 1
ATOM 759 C CA . MET A 1 97 ? 7.204 4.217 -3.543 1.00 88.12 97 MET A CA 1
ATOM 760 C C . MET A 1 97 ? 8.517 3.844 -4.216 1.00 88.12 97 MET A C 1
ATOM 762 O O . MET A 1 97 ? 9.531 4.533 -4.079 1.00 88.12 97 MET A O 1
ATOM 766 N N . MET A 1 98 ? 8.477 2.776 -5.003 1.00 84.06 98 MET A N 1
ATOM 767 C CA . MET A 1 98 ? 9.598 2.325 -5.804 1.00 84.06 98 MET A CA 1
ATOM 768 C C . MET A 1 98 ? 9.519 2.901 -7.214 1.00 84.06 98 MET A C 1
ATOM 770 O O . MET A 1 98 ? 8.524 2.789 -7.927 1.00 84.06 98 MET A O 1
ATOM 774 N N . THR A 1 99 ? 10.619 3.511 -7.630 1.00 75.25 99 THR A N 1
ATOM 775 C CA . THR A 1 99 ? 10.866 3.956 -9.001 1.00 75.25 99 THR A CA 1
ATOM 776 C C . THR A 1 99 ? 12.098 3.218 -9.532 1.00 75.25 99 THR A C 1
ATOM 778 O O . THR A 1 99 ? 12.904 2.741 -8.731 1.00 75.25 99 THR A O 1
ATOM 781 N N . PRO A 1 100 ? 12.322 3.153 -10.857 1.00 74.62 100 PRO A N 1
ATOM 782 C CA . PRO A 1 100 ? 13.469 2.430 -11.415 1.00 74.62 100 PRO A CA 1
ATOM 783 C C . PRO A 1 100 ? 14.839 2.856 -10.861 1.00 74.62 100 PRO A C 1
ATOM 785 O O . PRO A 1 100 ? 15.775 2.065 -10.859 1.00 74.62 100 PRO A O 1
ATOM 788 N N . SER A 1 101 ? 14.971 4.104 -10.407 1.00 75.56 101 SER A N 1
ATOM 789 C CA . SER A 1 101 ? 16.238 4.686 -9.951 1.00 75.56 101 SER A CA 1
ATOM 790 C C . SER A 1 101 ? 16.255 5.071 -8.477 1.00 75.56 101 SER A C 1
ATOM 792 O O . SER A 1 101 ? 17.299 5.486 -7.975 1.00 75.56 101 SER A O 1
ATOM 794 N N . SER A 1 102 ? 15.122 4.996 -7.780 1.00 78.69 102 SER A N 1
ATOM 795 C CA . SER A 1 102 ? 15.016 5.490 -6.409 1.00 78.69 102 SER A CA 1
ATOM 796 C C . SER A 1 102 ? 13.848 4.906 -5.632 1.00 78.69 102 SER A C 1
ATOM 798 O O . SER A 1 102 ? 12.841 4.506 -6.211 1.00 78.69 102 SER A O 1
ATOM 800 N N . VAL A 1 103 ? 13.967 4.930 -4.312 1.00 82.25 103 VAL A N 1
ATOM 801 C CA . VAL A 1 103 ? 12.859 4.718 -3.382 1.00 82.25 103 VAL A CA 1
ATOM 802 C C . VAL A 1 103 ? 12.523 6.057 -2.749 1.00 82.25 103 VAL A C 1
ATOM 804 O O . VAL A 1 103 ? 13.427 6.783 -2.337 1.00 82.25 103 VAL A O 1
ATOM 807 N N . VAL A 1 104 ? 11.241 6.390 -2.702 1.00 84.00 104 VAL A N 1
ATOM 808 C CA . VAL A 1 104 ? 10.714 7.555 -1.993 1.00 84.00 104 VAL A CA 1
ATOM 809 C C . VAL A 1 104 ? 9.946 7.046 -0.787 1.00 84.00 104 VAL A C 1
ATOM 811 O O . VAL A 1 104 ? 9.112 6.161 -0.940 1.00 84.00 104 VAL A O 1
ATOM 814 N N . ILE A 1 105 ? 10.228 7.591 0.389 1.00 86.50 105 ILE A N 1
ATOM 815 C CA . ILE A 1 105 ? 9.573 7.222 1.642 1.00 86.50 105 ILE A CA 1
ATOM 816 C C . ILE A 1 105 ? 8.913 8.468 2.218 1.00 86.50 105 ILE A C 1
ATOM 818 O O . ILE A 1 105 ? 9.521 9.536 2.252 1.00 86.50 105 ILE A O 1
ATOM 822 N N . MET A 1 106 ? 7.671 8.331 2.654 1.00 85.62 106 MET A N 1
ATOM 823 C CA . MET A 1 106 ? 6.956 9.311 3.454 1.00 85.62 106 MET A CA 1
ATOM 824 C C . MET A 1 106 ? 6.550 8.660 4.763 1.00 85.62 106 MET A C 1
ATOM 826 O O . MET A 1 106 ? 6.023 7.554 4.739 1.00 85.62 106 MET A O 1
ATOM 830 N N . GLU A 1 107 ? 6.751 9.349 5.875 1.00 86.62 107 GLU A N 1
ATOM 831 C CA . GLU A 1 107 ? 6.366 8.885 7.211 1.00 86.62 107 GLU A CA 1
ATOM 832 C C . GLU A 1 107 ? 5.583 9.992 7.905 1.00 86.62 107 GLU A C 1
ATOM 834 O O . GLU A 1 107 ? 5.956 11.159 7.798 1.00 86.62 107 GLU A O 1
ATOM 839 N N . LEU A 1 108 ? 4.482 9.647 8.565 1.00 85.00 108 LEU A N 1
ATOM 840 C CA . LEU A 1 108 ? 3.690 10.594 9.342 1.00 85.00 108 LEU A CA 1
ATOM 841 C C . LEU A 1 108 ? 4.564 11.168 10.468 1.00 85.00 108 LEU A C 1
ATOM 843 O O . LEU A 1 108 ? 5.183 1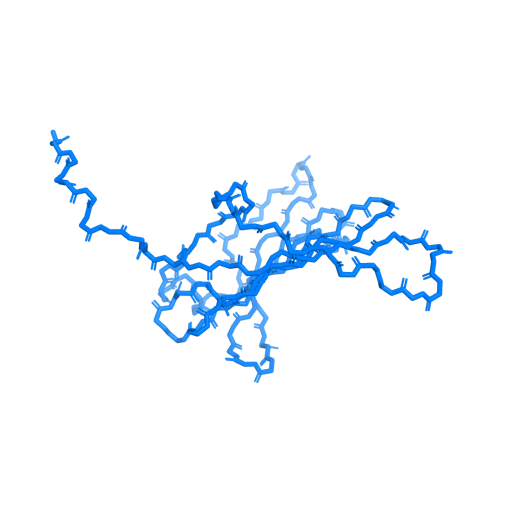0.417 11.219 1.00 85.00 108 LEU A O 1
ATOM 847 N N . GLU A 1 109 ? 4.638 12.493 10.564 1.00 80.25 109 GLU A N 1
ATOM 848 C CA . GLU A 1 109 ? 5.262 13.167 11.700 1.00 80.25 109 GLU A CA 1
ATOM 849 C C . GLU A 1 109 ? 4.281 13.212 12.877 1.00 80.25 109 GLU A C 1
ATOM 851 O O . GLU A 1 109 ? 3.106 13.545 12.696 1.00 80.25 109 GLU A O 1
ATOM 856 N N . GLU A 1 110 ? 4.785 12.865 14.064 1.00 64.69 110 GLU A N 1
ATOM 857 C CA . GLU A 1 110 ? 4.078 12.975 15.350 1.00 64.69 110 GLU A CA 1
ATOM 858 C C . GLU A 1 110 ? 3.902 14.430 15.812 1.00 64.69 110 GLU A C 1
ATOM 860 O O . GLU A 1 110 ? 4.860 15.231 15.677 1.00 64.69 110 GLU A O 1
#

Radius of gyration: 15.24 Å; Cα contacts (8 Å, |Δi|>4): 220; chains: 1; bounding box: 48×34×34 Å

Sequence (110 aa):
MEFERMEGVIAIYRLGYYTMGMGFPIPKEAIGLPCLGPHYIHPDLLKREILLNVRSIGFTWMNEVGEAGIDSVMYINDQEMMRITCDENGLVTGISMMTPSSVVIMELEE

Secondary structure (DSSP, 8-state):
-------S----EEEEEEETT-SS-B---------SS-SB--HHHHT-SEEEEEGGGTEEEEEEE-SSSEEEEEEETTEEEEEEEE-TTSBEEEEEEEETTEEEEEEE--

Mean predicted aligned error: 8.5 Å

pLDDT: mean 78.76, std 16.93, range [36.84, 97.12]

Foldseek 3Di:
DDDPDDPDDPFWKFKFKAWPPDPDGDRDGDTDDPPPDDQFDALVCLPFQWNDDDVVQQWTWGWDQDPQGIWTFIDGVNHTAKIFDADNRGGTQKMWGDDPTMIMIMGTDD

Solvent-accessible surface area (backbone atoms only — not comparable to full-atom values): 6429 Å² total; per-residue (Å²): 135,81,82,73,78,83,92,65,87,90,76,52,50,45,33,32,44,32,53,74,85,52,100,63,75,52,82,48,82,48,87,75,78,84,80,80,68,74,69,60,48,61,44,80,57,66,76,33,61,67,76,46,75,44,74,94,70,34,33,38,32,31,43,45,89,45,98,83,41,45,24,43,34,33,26,48,71,86,37,77,36,35,40,33,35,21,44,87,77,13,44,47,45,31,36,40,37,55,52,102,54,31,41,39,37,34,34,54,57,132

Nearest PDB structures (foldseek):
  4ki3-assembly3_G  TM=6.273E-01  e=5.994E-01  Yersinia pestis biovar Medievalis str. Harbin 35
  5vae-assembly1_A  TM=5.719E-01  e=9.799E-01  Streptococcus gordonii
  5vae-assembly5_E  TM=5.649E-01  e=1.093E+00  Streptococcus gordonii
  5vaf-assembly4_D  TM=5.232E-01  e=1.035E+00  Streptococcus gordonii
  5vaf-assembly1_A  TM=5.458E-01  e=1.993E+00  Streptococcus gordonii